Protein AF-A0A6M0A227-F1 (afdb_monomer_lite)

Secondary structure (DSSP, 8-state):
--S-SPP-EEEEEEETTTTEEEEEEPTT-SSSTT-EEEEEEEEETTEEEEEEEEEEESSHHHHHHSPPP--SSTTTS-BSTTT--BPPEE-----

Foldseek 3Di:
DDDPDDWDWAWPDADPVQQKTKTATDLPDPPQHRAIWIKGWDDDPNWIWMARAGDHHNDSVRNVVDDDFDPPCLQQFRHYPDVRGDRTHTDDDDD

Ra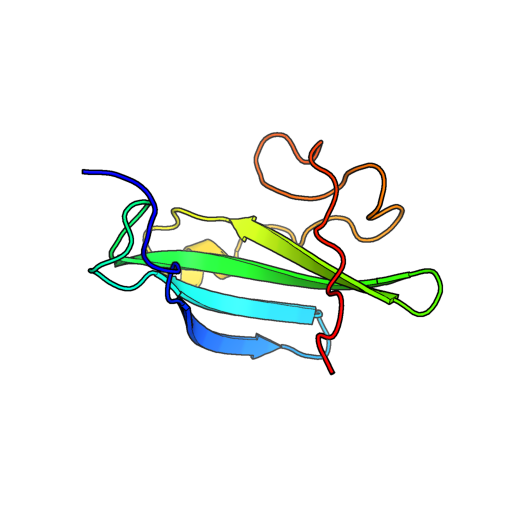dius of gyration: 13.31 Å; chains: 1; bounding box: 36×25×36 Å

Sequence (95 aa):
MGETEPSIFTYTSVDNSSKIIIAENDASNFWNPGKFSQFNWTYSDNALWYCQQVFDADTAEEAVSHEAADPSEPSNGGCGIPDNNFPWSQLIPQW

pLDDT: mean 93.66, std 9.35, range [48.31, 98.69]

Structure (mmCIF, N/CA/C/O backbone):
data_AF-A0A6M0A227-F1
#
_entry.id   AF-A0A6M0A227-F1
#
loop_
_atom_site.group_PDB
_atom_site.id
_atom_site.type_symbol
_atom_site.label_atom_id
_atom_site.label_alt_id
_atom_site.label_comp_id
_atom_site.label_asym_id
_atom_site.label_entity_id
_atom_site.label_seq_id
_atom_site.pdbx_PDB_ins_code
_atom_site.Cartn_x
_atom_site.Cartn_y
_atom_site.Cartn_z
_atom_site.occupancy
_atom_site.B_iso_or_equiv
_atom_site.auth_seq_id
_atom_site.auth_comp_id
_atom_site.auth_asym_id
_atom_site.auth_atom_id
_atom_site.pdbx_PDB_model_num
ATOM 1 N N . MET A 1 1 ? 8.002 14.207 20.383 1.00 48.31 1 MET A N 1
ATOM 2 C CA . MET A 1 1 ? 7.736 12.755 20.422 1.00 48.31 1 MET A CA 1
ATOM 3 C C . MET A 1 1 ? 7.453 12.375 18.984 1.00 48.31 1 MET A C 1
ATOM 5 O O . MET A 1 1 ? 6.375 12.706 18.518 1.00 48.31 1 MET A O 1
ATOM 9 N N . GLY A 1 2 ? 8.464 11.920 18.240 1.00 53.19 2 GLY A N 1
ATOM 10 C CA . GLY A 1 2 ? 8.410 11.845 16.777 1.00 53.19 2 GLY A CA 1
ATOM 11 C C . GLY A 1 2 ? 9.095 10.593 16.233 1.00 53.19 2 GLY A C 1
ATOM 12 O O . GLY A 1 2 ? 10.184 10.260 16.684 1.00 53.19 2 GLY A O 1
ATOM 13 N N . GLU A 1 3 ? 8.402 9.932 15.306 1.00 58.38 3 GLU A N 1
ATOM 14 C CA . GLU A 1 3 ? 8.897 9.176 14.138 1.00 58.38 3 GLU A CA 1
ATOM 15 C C . GLU A 1 3 ? 9.969 8.076 14.295 1.00 58.38 3 GLU A C 1
ATOM 17 O O . GLU A 1 3 ? 10.611 7.732 13.308 1.00 58.38 3 GLU A O 1
ATOM 22 N N . THR A 1 4 ? 10.185 7.472 15.470 1.00 65.88 4 THR A N 1
ATOM 23 C CA . THR A 1 4 ? 11.170 6.367 15.588 1.00 65.88 4 THR A CA 1
ATOM 24 C C . THR A 1 4 ? 10.608 4.965 15.366 1.00 65.88 4 THR A C 1
ATOM 26 O O . THR A 1 4 ? 11.388 4.053 15.109 1.00 65.88 4 THR A O 1
ATOM 29 N N . GLU A 1 5 ? 9.292 4.774 15.459 1.00 81.38 5 GLU A N 1
ATOM 30 C CA . GLU A 1 5 ? 8.670 3.452 15.321 1.00 81.38 5 GLU A CA 1
ATOM 31 C C . GLU A 1 5 ? 8.044 3.276 13.930 1.00 81.38 5 GLU A C 1
ATOM 33 O O . GLU A 1 5 ? 7.440 4.220 13.406 1.00 81.38 5 GLU A O 1
ATOM 38 N N . PRO A 1 6 ? 8.172 2.087 13.313 1.00 89.38 6 PRO A N 1
ATOM 39 C CA . PRO A 1 6 ? 7.547 1.808 12.028 1.00 89.38 6 PRO A CA 1
ATOM 40 C C . PRO A 1 6 ? 6.020 1.851 12.149 1.00 89.38 6 PRO A C 1
ATOM 42 O O . PRO A 1 6 ? 5.455 1.458 13.166 1.00 89.38 6 PRO A O 1
ATOM 45 N N . SER A 1 7 ? 5.342 2.278 11.082 1.00 93.44 7 SER A N 1
ATOM 46 C CA . SER A 1 7 ? 3.893 2.079 10.978 1.00 93.44 7 SER A CA 1
ATOM 47 C C . SER A 1 7 ? 3.586 0.603 10.719 1.00 93.44 7 SER A C 1
ATOM 49 O O . SER A 1 7 ? 4.246 -0.042 9.902 1.00 93.44 7 SER A O 1
ATOM 51 N N . ILE A 1 8 ? 2.586 0.073 11.417 1.00 96.75 8 ILE A N 1
ATOM 52 C CA . ILE A 1 8 ? 2.147 -1.319 11.346 1.00 96.75 8 ILE A CA 1
ATOM 53 C C . ILE A 1 8 ? 0.797 -1.371 10.627 1.00 96.75 8 ILE A C 1
ATOM 55 O O . ILE A 1 8 ? -0.118 -0.604 10.925 1.00 96.75 8 ILE A O 1
ATOM 59 N N . PHE A 1 9 ? 0.666 -2.295 9.678 1.00 97.81 9 PHE A N 1
ATOM 60 C CA . PHE A 1 9 ? -0.560 -2.513 8.916 1.00 97.81 9 PHE A CA 1
ATOM 61 C C . PHE A 1 9 ? -0.889 -4.003 8.922 1.00 97.81 9 PHE A C 1
ATOM 63 O O . PHE A 1 9 ? -0.066 -4.823 8.509 1.00 97.81 9 PHE A O 1
ATOM 70 N N . THR A 1 10 ? -2.086 -4.361 9.381 1.00 98.31 10 THR A N 1
ATOM 71 C CA . THR A 1 10 ? -2.554 -5.753 9.380 1.00 98.31 10 THR A CA 1
ATOM 72 C C . THR A 1 10 ? -3.460 -5.965 8.181 1.00 98.31 10 THR A C 1
ATOM 74 O O . THR A 1 10 ? -4.542 -5.389 8.119 1.00 98.31 10 THR A O 1
ATOM 77 N N . TYR A 1 11 ? -3.034 -6.783 7.216 1.00 96.88 11 TYR A N 1
ATOM 78 C CA . TYR A 1 11 ? -3.861 -7.060 6.043 1.00 96.88 11 TYR A CA 1
ATOM 79 C C . TYR A 1 11 ? -5.140 -7.810 6.440 1.00 96.88 11 TYR A C 1
ATOM 81 O O . TYR A 1 11 ? -5.103 -8.789 7.186 1.00 96.88 11 TYR A O 1
ATOM 89 N N . THR A 1 12 ? -6.273 -7.363 5.908 1.00 97.75 12 THR A N 1
ATOM 90 C CA . THR A 1 12 ? -7.575 -8.025 6.044 1.00 97.75 12 THR A CA 1
ATOM 91 C C . THR A 1 12 ? -7.940 -8.804 4.787 1.00 97.75 12 THR A C 1
ATOM 93 O O . THR A 1 12 ? -8.623 -9.825 4.871 1.00 97.75 12 THR A O 1
ATOM 96 N N . SER A 1 13 ? -7.449 -8.378 3.620 1.00 98.12 13 SER A N 1
ATOM 97 C CA . SER A 1 13 ? -7.632 -9.089 2.357 1.00 98.12 13 SER A CA 1
ATOM 98 C C . SER A 1 13 ? -6.480 -8.836 1.383 1.00 98.12 13 SER A C 1
ATOM 100 O O . SER A 1 13 ? -5.778 -7.825 1.456 1.00 98.12 13 SER A O 1
ATOM 102 N N . VAL A 1 14 ? -6.282 -9.789 0.470 1.00 98.25 14 VAL A N 1
ATOM 103 C CA . VAL A 1 14 ? -5.299 -9.709 -0.616 1.00 98.25 14 VAL A CA 1
ATOM 104 C C . VAL A 1 14 ? -5.944 -10.238 -1.893 1.00 98.25 14 VAL A C 1
ATOM 106 O O . VAL A 1 14 ? -6.368 -11.393 -1.940 1.00 98.25 14 VAL A O 1
ATOM 109 N N . ASP A 1 15 ? -5.977 -9.418 -2.939 1.00 97.56 15 ASP A N 1
ATOM 110 C CA . ASP A 1 15 ? -6.347 -9.815 -4.296 1.00 97.56 15 ASP A CA 1
ATOM 111 C C . ASP A 1 15 ? -5.115 -9.734 -5.202 1.00 97.56 15 ASP A C 1
ATOM 113 O O . ASP A 1 15 ? -4.696 -8.664 -5.642 1.00 97.56 15 ASP A O 1
ATOM 117 N N . ASN A 1 16 ? -4.532 -10.894 -5.505 1.00 97.25 16 ASN A N 1
ATOM 118 C CA . ASN A 1 16 ? -3.361 -10.988 -6.378 1.00 97.25 16 ASN A CA 1
ATOM 119 C C . ASN A 1 16 ? -3.669 -10.683 -7.848 1.00 97.25 16 ASN A C 1
ATOM 121 O O . ASN A 1 16 ? -2.760 -10.310 -8.587 1.00 97.25 16 ASN A O 1
ATOM 125 N N . SER A 1 17 ? -4.916 -10.876 -8.286 1.00 96.50 17 SER A N 1
ATOM 126 C CA . SER A 1 17 ? -5.305 -10.638 -9.678 1.00 96.50 17 SER A CA 1
ATOM 127 C C . SER A 1 17 ? -5.379 -9.143 -9.973 1.00 96.50 17 SER A C 1
ATOM 129 O O . SER A 1 17 ? -4.830 -8.688 -10.976 1.00 96.50 17 SER A O 1
ATOM 131 N N . SER A 1 18 ? -5.951 -8.386 -9.036 1.00 95.75 18 SER A N 1
ATOM 132 C CA . SER A 1 18 ? -6.060 -6.926 -9.096 1.00 95.75 18 SER A CA 1
ATOM 133 C C . SER A 1 18 ? -4.854 -6.207 -8.478 1.00 95.75 18 SER A C 1
ATOM 135 O O . SER A 1 18 ? -4.732 -4.993 -8.606 1.00 95.75 18 SER A O 1
ATOM 137 N N . LYS A 1 19 ? -3.948 -6.945 -7.819 1.00 97.94 19 LYS A N 1
ATOM 138 C CA . LYS A 1 19 ? -2.783 -6.429 -7.082 1.00 97.94 19 LYS A CA 1
ATOM 139 C C . LYS A 1 19 ? -3.163 -5.401 -6.008 1.00 97.94 19 LYS A C 1
ATOM 141 O O . LYS A 1 19 ? -2.613 -4.298 -5.954 1.00 97.94 19 LYS A O 1
ATOM 146 N N . ILE A 1 20 ? -4.121 -5.778 -5.162 1.00 98.25 20 ILE A N 1
ATOM 147 C CA . ILE A 1 20 ? -4.667 -4.951 -4.078 1.00 98.25 20 ILE A CA 1
ATOM 148 C C . ILE A 1 20 ? -4.512 -5.670 -2.735 1.00 98.25 20 ILE A C 1
ATOM 150 O O . ILE A 1 20 ? -4.800 -6.861 -2.624 1.00 98.25 20 ILE A O 1
ATOM 154 N N . ILE A 1 21 ? -4.053 -4.952 -1.713 1.00 98.62 21 ILE A N 1
ATOM 155 C CA . ILE A 1 21 ? -4.115 -5.358 -0.305 1.00 98.62 21 ILE A CA 1
ATOM 156 C C . ILE A 1 21 ? -4.993 -4.342 0.415 1.00 98.62 21 ILE A C 1
ATOM 158 O O . ILE A 1 21 ? -4.772 -3.141 0.281 1.00 98.62 21 ILE A O 1
ATOM 162 N N . ILE A 1 22 ? -5.937 -4.818 1.219 1.00 98.62 22 ILE A N 1
ATOM 163 C CA . ILE A 1 22 ? -6.623 -3.982 2.206 1.00 98.62 22 ILE A CA 1
ATOM 164 C C . ILE A 1 22 ? -6.037 -4.301 3.571 1.00 98.62 22 ILE A C 1
ATOM 166 O O . ILE A 1 22 ? -5.837 -5.472 3.900 1.00 98.62 22 ILE A O 1
ATOM 170 N N . ALA A 1 23 ? -5.737 -3.272 4.356 1.00 98.62 23 ALA A N 1
ATOM 171 C CA . ALA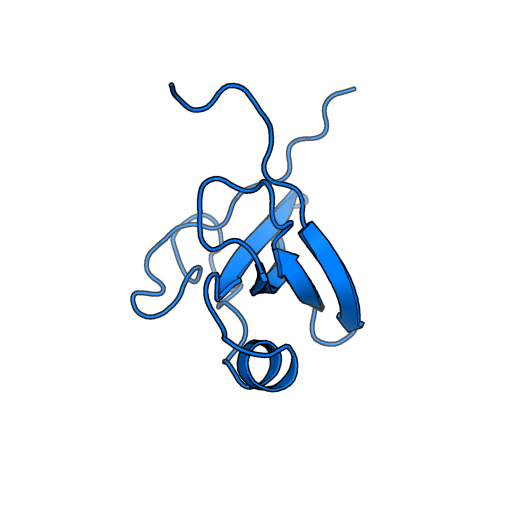 A 1 23 ? -5.157 -3.427 5.681 1.00 98.62 23 ALA A CA 1
ATOM 172 C C . ALA A 1 23 ? -5.760 -2.452 6.689 1.00 98.62 23 ALA A C 1
ATOM 174 O O . ALA A 1 23 ? -6.088 -1.324 6.341 1.00 98.62 23 ALA A O 1
ATOM 175 N N . GLU A 1 24 ? -5.872 -2.886 7.939 1.00 98.69 24 GLU A N 1
ATOM 176 C CA . GLU A 1 24 ? -6.168 -2.014 9.071 1.00 98.69 24 GLU A CA 1
ATOM 177 C C . GLU A 1 24 ? -4.869 -1.373 9.572 1.00 98.69 24 GLU A C 1
ATOM 179 O O . GLU A 1 24 ? -3.848 -2.046 9.763 1.00 98.69 24 GLU A O 1
ATOM 184 N N . ASN A 1 25 ? -4.915 -0.063 9.778 1.00 98.38 25 ASN A N 1
ATOM 185 C CA . ASN A 1 25 ? -3.842 0.723 10.359 1.00 98.38 25 ASN A CA 1
ATOM 186 C C . ASN A 1 25 ? -3.821 0.463 11.864 1.00 98.38 25 ASN A C 1
ATOM 188 O O . ASN A 1 25 ? -4.807 0.739 12.552 1.00 98.38 25 ASN A O 1
ATOM 192 N N . ASP A 1 26 ? -2.697 -0.027 12.386 1.00 98.00 26 ASP A N 1
ATOM 193 C CA . ASP A 1 26 ? -2.586 -0.346 13.806 1.00 98.00 26 ASP A CA 1
ATOM 194 C C . ASP A 1 26 ? -2.936 0.863 14.692 1.00 98.00 26 ASP A C 1
ATOM 196 O O . ASP A 1 26 ? -2.622 2.012 14.370 1.00 98.00 26 ASP A O 1
ATOM 200 N N . ALA A 1 27 ? -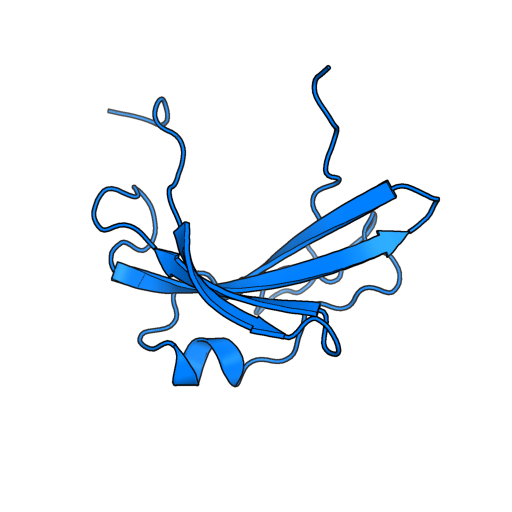3.585 0.609 15.829 1.00 97.12 27 ALA A N 1
ATOM 201 C CA . ALA A 1 27 ? -4.015 1.655 16.756 1.00 97.12 27 ALA A CA 1
ATOM 202 C C . ALA A 1 27 ? -2.846 2.478 17.339 1.00 97.12 27 ALA A C 1
ATOM 204 O O . ALA A 1 27 ? -3.067 3.572 17.859 1.00 97.12 27 ALA A O 1
ATOM 205 N N . SER A 1 28 ? -1.617 1.957 17.271 1.00 95.44 28 SER A N 1
ATOM 206 C CA . SER A 1 28 ? -0.390 2.647 17.673 1.00 95.44 28 SER A CA 1
ATOM 207 C C . SER A 1 28 ? 0.246 3.496 16.569 1.00 95.44 28 SER A C 1
ATOM 209 O O . SER A 1 28 ? 1.166 4.265 16.865 1.00 95.44 28 SER A O 1
ATOM 211 N N . ASN A 1 29 ? -0.235 3.412 15.321 1.00 95.44 29 ASN A N 1
ATOM 212 C CA . ASN A 1 29 ? 0.274 4.243 14.235 1.00 95.44 29 ASN A CA 1
ATOM 213 C C . ASN A 1 29 ? 0.050 5.722 14.545 1.00 95.44 29 ASN A C 1
ATOM 215 O O . ASN A 1 29 ? -1.022 6.144 14.978 1.00 95.44 29 ASN A O 1
ATOM 219 N N . PHE A 1 30 ? 1.068 6.532 14.261 1.00 93.69 30 PHE A N 1
ATOM 220 C CA . PHE A 1 30 ? 0.978 7.977 14.446 1.00 93.69 30 PHE A CA 1
ATOM 221 C C . PHE A 1 30 ? -0.064 8.613 13.513 1.00 93.69 30 PHE A C 1
ATOM 223 O O . PHE A 1 30 ? -0.737 9.572 13.890 1.00 93.69 30 PHE A O 1
ATOM 230 N N . TRP A 1 31 ? -0.218 8.054 12.310 1.00 91.50 31 TRP A N 1
ATOM 231 C CA . TRP A 1 31 ? -1.163 8.516 11.300 1.00 91.50 31 TRP A CA 1
ATOM 232 C C . TRP A 1 31 ? -2.316 7.528 11.132 1.00 91.50 31 TRP A C 1
ATOM 234 O O . TRP A 1 31 ? -2.095 6.328 10.973 1.00 91.50 31 TRP A O 1
ATOM 244 N N . ASN A 1 32 ? -3.540 8.064 11.132 1.00 95.94 32 ASN A N 1
ATOM 245 C CA . ASN A 1 32 ? -4.789 7.351 10.842 1.00 95.94 32 ASN A CA 1
ATOM 246 C C . ASN A 1 32 ? -4.956 6.013 11.595 1.00 95.94 32 ASN A C 1
ATOM 248 O O . ASN A 1 32 ? -5.252 5.000 10.957 1.00 95.94 32 ASN A O 1
ATOM 252 N N . PRO A 1 33 ? -4.764 5.975 12.929 1.00 97.38 33 PRO A N 1
ATOM 253 C CA . PRO A 1 33 ? -4.921 4.747 13.706 1.00 97.38 33 PRO A CA 1
ATOM 254 C C . PRO A 1 33 ? -6.362 4.227 13.634 1.00 97.38 33 PRO A C 1
ATOM 25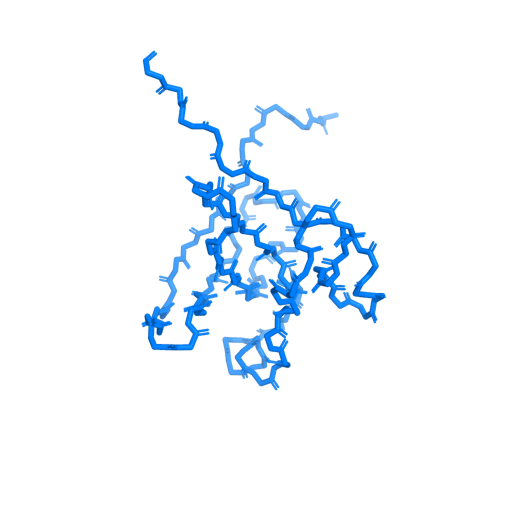6 O O . PRO A 1 33 ? -7.314 5.003 13.747 1.00 97.38 33 PRO A O 1
ATOM 259 N N . GLY A 1 34 ? -6.526 2.914 13.452 1.00 97.94 34 GLY A N 1
ATOM 260 C CA . GLY A 1 34 ? -7.834 2.255 13.339 1.00 97.94 34 GLY A CA 1
ATOM 261 C C . GLY A 1 34 ? -8.598 2.550 12.042 1.00 97.94 34 GLY A C 1
ATOM 262 O O . GLY A 1 34 ? -9.769 2.193 11.934 1.00 97.94 34 GLY A O 1
ATOM 263 N N . LYS A 1 35 ? -7.968 3.228 11.074 1.00 98.50 35 LYS A N 1
ATOM 264 C CA . LYS A 1 35 ? -8.486 3.385 9.707 1.00 98.50 35 LYS A CA 1
ATOM 265 C C . LYS A 1 35 ? -8.040 2.229 8.822 1.00 98.50 35 LYS A C 1
ATOM 267 O O . LYS A 1 35 ? -7.198 1.425 9.214 1.00 98.50 35 LYS A O 1
ATOM 272 N N . PHE A 1 36 ? -8.568 2.181 7.609 1.00 98.62 36 PHE A N 1
ATOM 273 C CA . PHE A 1 36 ? -8.196 1.208 6.599 1.00 98.62 36 PHE A CA 1
ATOM 274 C C . PHE A 1 36 ? -7.402 1.857 5.472 1.00 98.62 36 PHE A C 1
ATOM 276 O O . PHE A 1 36 ? -7.704 2.955 5.003 1.00 98.62 36 PHE A O 1
ATOM 283 N N . SER A 1 37 ? -6.381 1.136 5.030 1.00 98.38 37 SER A N 1
ATOM 284 C CA . SER A 1 37 ? -5.558 1.488 3.887 1.00 98.38 37 SER A CA 1
ATOM 285 C C . SER A 1 37 ? -5.785 0.516 2.740 1.00 98.38 37 SER A C 1
ATOM 287 O O . SER A 1 37 ? -5.919 -0.693 2.948 1.00 98.38 37 SER A O 1
ATOM 289 N N . GLN A 1 38 ? -5.743 1.047 1.521 1.00 98.44 38 GLN A N 1
ATOM 290 C CA . GLN A 1 38 ? -5.577 0.257 0.309 1.00 98.44 38 GLN A CA 1
ATOM 291 C C . GLN A 1 38 ? -4.130 0.381 -0.149 1.00 98.44 38 GLN A C 1
ATOM 293 O O . GLN A 1 38 ? -3.661 1.481 -0.438 1.00 98.44 38 GLN A O 1
ATOM 298 N N . PHE A 1 39 ? -3.446 -0.749 -0.279 1.00 98.50 39 PHE A N 1
ATOM 299 C CA . PHE A 1 39 ? -2.145 -0.825 -0.921 1.00 98.50 39 PHE A CA 1
ATOM 300 C C . PHE A 1 39 ? -2.261 -1.471 -2.295 1.00 98.50 39 PHE A C 1
ATOM 302 O O . PHE A 1 39 ? -2.989 -2.445 -2.487 1.00 98.50 39 PHE A O 1
ATOM 309 N N . ASN A 1 40 ? -1.488 -0.961 -3.243 1.00 98.50 40 ASN A N 1
ATOM 310 C CA . ASN A 1 40 ? -1.344 -1.529 -4.575 1.00 98.50 40 ASN A CA 1
ATOM 311 C C . ASN A 1 40 ? 0.119 -1.877 -4.832 1.00 98.50 40 ASN A C 1
ATOM 313 O O . ASN A 1 40 ? 1.017 -1.232 -4.288 1.00 98.50 40 ASN A O 1
ATOM 317 N N . TRP A 1 41 ? 0.379 -2.876 -5.676 1.00 98.31 41 TRP A N 1
ATOM 318 C CA . TRP A 1 41 ? 1.740 -3.175 -6.125 1.00 98.31 41 TRP A CA 1
ATOM 319 C C . TRP A 1 41 ? 1.812 -3.432 -7.625 1.00 98.31 41 TRP A C 1
ATOM 321 O O . TRP A 1 41 ? 0.862 -3.891 -8.256 1.00 98.31 41 TRP A O 1
ATOM 331 N N . THR A 1 42 ? 2.973 -3.162 -8.211 1.00 97.94 42 THR A N 1
ATOM 332 C CA . THR A 1 42 ? 3.250 -3.463 -9.616 1.00 97.94 42 THR A CA 1
ATOM 333 C C . THR A 1 42 ? 4.715 -3.830 -9.827 1.00 97.94 42 THR A C 1
ATOM 335 O O . THR A 1 42 ? 5.555 -3.642 -8.950 1.00 97.94 42 THR A O 1
ATOM 338 N N . TYR A 1 43 ? 5.017 -4.369 -11.004 1.00 96.88 43 TYR A N 1
ATOM 339 C CA . TYR A 1 43 ? 6.384 -4.591 -11.454 1.00 96.88 43 TYR A CA 1
ATOM 340 C C . TYR A 1 43 ? 6.661 -3.673 -12.641 1.00 96.88 43 TYR A C 1
ATOM 342 O O . TYR A 1 43 ? 5.929 -3.726 -13.627 1.00 96.88 43 TYR A O 1
ATOM 350 N N . SER A 1 44 ? 7.722 -2.875 -12.547 1.00 96.81 44 SER A N 1
ATOM 351 C CA . SER A 1 44 ? 8.266 -2.070 -13.648 1.00 96.81 44 SER A CA 1
ATOM 352 C C . SER A 1 44 ? 9.782 -2.158 -13.604 1.00 96.81 44 SER A C 1
ATOM 354 O O . SER A 1 44 ? 10.360 -2.141 -12.516 1.00 96.81 44 SER A O 1
ATOM 356 N N . ASP A 1 45 ? 10.411 -2.296 -14.772 1.00 94.50 45 ASP A N 1
ATOM 357 C CA . ASP A 1 45 ? 11.872 -2.344 -14.924 1.00 94.50 45 ASP A CA 1
ATOM 358 C C . ASP A 1 45 ? 12.550 -3.364 -13.993 1.00 94.50 45 ASP A C 1
ATOM 360 O O . ASP A 1 45 ? 13.555 -3.087 -13.339 1.00 94.50 45 ASP A O 1
ATOM 364 N N . ASN A 1 46 ? 11.962 -4.564 -13.904 1.00 93.25 46 ASN A N 1
ATOM 365 C CA . ASN A 1 46 ? 12.412 -5.666 -13.044 1.00 93.25 46 ASN A CA 1
ATOM 366 C C . ASN A 1 46 ? 12.444 -5.346 -11.534 1.00 93.25 46 ASN A C 1
ATOM 368 O O . ASN A 1 46 ? 13.004 -6.123 -10.759 1.00 93.25 46 ASN A O 1
ATOM 372 N N . ALA A 1 47 ? 11.807 -4.259 -11.099 1.00 96.00 47 ALA A N 1
ATOM 373 C CA . ALA A 1 47 ? 11.656 -3.890 -9.700 1.00 96.00 47 ALA A CA 1
ATOM 374 C C . ALA A 1 47 ? 10.198 -4.020 -9.241 1.00 96.00 47 ALA A C 1
ATOM 376 O O . ALA A 1 47 ? 9.264 -3.838 -10.024 1.00 96.00 47 ALA A O 1
ATOM 377 N N . LEU A 1 48 ? 10.013 -4.342 -7.959 1.00 97.31 48 LEU A N 1
ATOM 378 C CA . LEU A 1 48 ? 8.713 -4.302 -7.294 1.00 97.31 48 LEU A CA 1
ATOM 379 C C . LEU A 1 48 ? 8.476 -2.886 -6.766 1.00 97.31 48 LEU A C 1
ATOM 381 O O . LEU A 1 48 ? 9.341 -2.319 -6.102 1.00 97.31 48 LEU A O 1
ATOM 385 N N . TRP A 1 49 ? 7.297 -2.347 -7.040 1.00 98.06 49 TRP A N 1
ATOM 386 C CA . TRP A 1 49 ? 6.844 -1.040 -6.582 1.00 98.06 49 TRP A CA 1
ATOM 387 C C . TRP A 1 49 ? 5.557 -1.208 -5.793 1.00 98.06 49 TRP A C 1
ATOM 389 O O . TRP A 1 49 ? 4.739 -2.066 -6.130 1.00 98.06 49 TRP A O 1
ATOM 399 N N . TYR A 1 50 ? 5.367 -0.386 -4.770 1.00 97.81 50 TYR A N 1
ATOM 400 C CA . TYR A 1 50 ? 4.143 -0.369 -3.984 1.00 97.81 50 TYR A CA 1
ATOM 401 C C . TYR A 1 50 ? 3.664 1.058 -3.728 1.00 97.81 50 TYR A C 1
ATOM 403 O O . TYR A 1 50 ? 4.445 2.011 -3.709 1.00 97.81 50 TYR A O 1
ATOM 411 N N . CYS A 1 51 ? 2.359 1.180 -3.545 1.00 98.06 51 CYS A N 1
ATOM 412 C CA . CYS A 1 51 ? 1.665 2.424 -3.275 1.00 98.06 51 CYS A CA 1
ATOM 413 C C . CYS A 1 51 ? 0.691 2.221 -2.118 1.00 98.06 51 CYS A C 1
ATOM 415 O O . CYS A 1 51 ? -0.035 1.228 -2.111 1.00 98.06 51 CYS A O 1
ATOM 417 N N . GLN A 1 52 ? 0.646 3.161 -1.173 1.00 97.38 52 GLN A N 1
ATOM 418 C CA . GLN A 1 52 ? -0.493 3.317 -0.269 1.00 97.38 52 GLN A CA 1
ATOM 419 C C . GLN A 1 52 ? -1.483 4.265 -0.945 1.00 97.38 52 GLN A C 1
ATOM 421 O O . GLN A 1 52 ? -1.321 5.481 -0.897 1.00 97.38 52 GLN A O 1
ATOM 426 N N . GLN A 1 53 ? -2.461 3.695 -1.641 1.00 97.50 53 GLN A N 1
ATOM 427 C CA . GLN A 1 53 ? -3.406 4.455 -2.449 1.00 97.50 53 GLN A CA 1
ATOM 428 C C . GLN A 1 53 ? -4.390 5.217 -1.570 1.00 97.50 53 GLN A C 1
ATOM 430 O O . GLN A 1 53 ? -4.580 6.411 -1.761 1.00 97.50 53 GLN A O 1
ATOM 435 N N . VAL A 1 54 ? -4.962 4.529 -0.581 1.00 97.31 54 VAL A N 1
ATOM 436 C CA . VAL A 1 54 ? -5.879 5.075 0.430 1.00 97.31 54 VAL A CA 1
ATOM 437 C C . VAL A 1 54 ? -5.232 4.886 1.794 1.00 97.31 54 VAL A C 1
ATOM 439 O O . VAL A 1 54 ? -4.626 3.836 2.023 1.00 97.31 54 VAL A O 1
ATOM 442 N N . PHE A 1 55 ? -5.355 5.863 2.692 1.00 95.81 55 PHE A N 1
ATOM 443 C CA . PHE A 1 55 ? -4.678 5.838 3.993 1.00 95.81 55 PHE A CA 1
ATOM 444 C C . PHE A 1 55 ? -5.594 6.067 5.209 1.00 95.81 55 PHE A C 1
ATOM 446 O O . PHE A 1 55 ? -5.142 5.868 6.340 1.00 95.81 55 PHE A O 1
ATOM 453 N N . ASP A 1 56 ? -6.842 6.501 5.011 1.00 97.19 56 ASP A N 1
ATOM 454 C CA . ASP A 1 56 ? -7.749 6.970 6.068 1.00 97.19 56 ASP A CA 1
ATOM 455 C C . ASP A 1 56 ? -9.213 6.514 5.928 1.00 97.19 56 ASP A C 1
ATOM 457 O O . ASP A 1 56 ? -10.078 7.083 6.596 1.00 97.19 56 ASP A O 1
ATOM 461 N N . ALA A 1 57 ? -9.501 5.469 5.146 1.00 98.00 57 ALA A N 1
ATOM 462 C CA . ALA A 1 57 ? -10.867 4.955 5.015 1.00 98.00 57 ALA A CA 1
ATOM 463 C C . ALA A 1 57 ? -11.433 4.501 6.374 1.00 98.00 57 ALA A C 1
ATOM 465 O O . ALA A 1 57 ? -10.728 3.906 7.195 1.00 98.00 57 ALA A O 1
ATOM 466 N N . ASP A 1 58 ? -12.720 4.737 6.618 1.00 98.19 58 ASP A N 1
ATOM 467 C CA . ASP A 1 58 ? -13.396 4.348 7.858 1.00 98.19 58 ASP A CA 1
ATOM 468 C C . ASP A 1 58 ? -13.614 2.832 7.949 1.00 98.19 58 ASP A C 1
ATOM 470 O O . ASP A 1 58 ? -13.725 2.281 9.046 1.00 98.19 58 ASP A O 1
ATOM 474 N N . THR A 1 59 ? -13.685 2.150 6.803 1.00 98.25 59 THR A N 1
ATOM 475 C CA . THR A 1 59 ? -13.979 0.713 6.711 1.00 98.25 59 THR A CA 1
ATOM 476 C C . THR A 1 59 ? -13.147 0.023 5.632 1.00 98.25 59 THR A C 1
ATOM 478 O O . THR A 1 59 ? -12.670 0.657 4.688 1.00 98.25 59 THR A O 1
ATOM 481 N N . ALA A 1 60 ? -13.006 -1.301 5.736 1.00 97.75 60 ALA A N 1
ATOM 482 C CA . ALA A 1 60 ? -12.364 -2.104 4.697 1.00 97.75 60 ALA A CA 1
ATOM 483 C C . ALA A 1 60 ? -13.139 -2.042 3.368 1.00 97.75 60 ALA A C 1
ATOM 485 O O . ALA A 1 60 ? -12.531 -2.028 2.298 1.00 97.75 60 ALA A O 1
ATOM 486 N N . GLU A 1 61 ? -14.473 -1.983 3.437 1.00 97.75 61 GLU A N 1
ATOM 487 C CA . GLU A 1 61 ? -15.367 -1.853 2.284 1.00 97.75 61 GLU A CA 1
ATOM 488 C C . GLU A 1 61 ? -15.180 -0.519 1.556 1.00 97.75 61 GLU A C 1
ATOM 490 O O . GLU A 1 61 ? -15.170 -0.478 0.327 1.00 97.75 61 GLU A O 1
ATOM 495 N N . GLU A 1 62 ? -15.010 0.572 2.301 1.00 97.81 62 GLU A N 1
ATOM 496 C CA . GLU A 1 62 ? -14.670 1.868 1.719 1.00 97.81 62 GLU A CA 1
ATOM 497 C C . GLU A 1 62 ? -13.289 1.818 1.0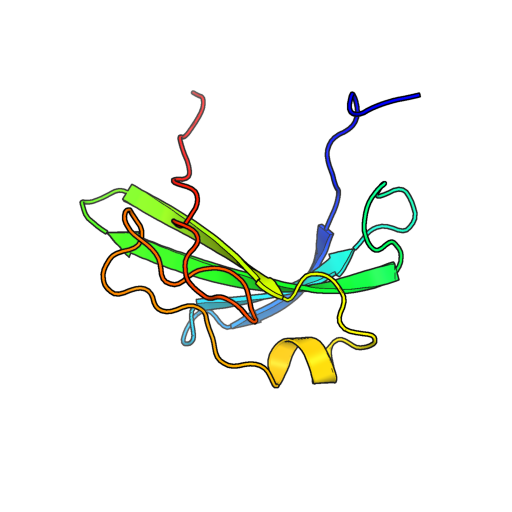65 1.00 97.81 62 GLU A C 1
ATOM 499 O O . GLU A 1 62 ? -13.170 2.183 -0.104 1.00 97.81 62 GLU A O 1
ATOM 504 N N . ALA A 1 63 ? -12.277 1.286 1.762 1.00 97.38 63 ALA A N 1
ATOM 505 C CA . ALA A 1 63 ? -10.916 1.196 1.239 1.00 97.38 63 ALA A CA 1
ATOM 506 C C . ALA A 1 63 ? -10.859 0.470 -0.116 1.00 97.38 63 ALA A C 1
ATOM 508 O O . ALA A 1 63 ? -10.213 0.969 -1.030 1.00 97.38 63 ALA A O 1
ATOM 509 N N . VAL A 1 64 ? -11.573 -0.655 -0.268 1.00 96.38 64 VAL A N 1
ATOM 510 C CA . VAL A 1 64 ? -11.617 -1.428 -1.528 1.00 96.38 64 VAL A CA 1
ATOM 511 C C . VAL A 1 64 ? -12.467 -0.780 -2.626 1.00 96.38 64 VAL A C 1
ATOM 513 O O . VAL A 1 64 ? -12.354 -1.151 -3.791 1.00 96.38 64 VAL A O 1
ATOM 516 N N . SER A 1 65 ? -13.351 0.159 -2.280 1.00 96.00 65 SER A N 1
ATOM 517 C CA . SER A 1 65 ? -14.214 0.834 -3.258 1.00 96.00 65 SER A CA 1
ATOM 518 C C . SER A 1 65 ? -13.478 1.890 -4.088 1.00 96.00 65 SER A C 1
ATOM 520 O O . SER A 1 65 ? -13.991 2.325 -5.122 1.00 96.00 65 SER A O 1
ATOM 522 N N . HIS A 1 66 ? -12.280 2.289 -3.654 1.00 95.00 66 HIS A N 1
ATOM 523 C CA . HIS A 1 66 ? -11.441 3.229 -4.379 1.00 95.00 66 HIS A CA 1
ATOM 524 C C . HIS A 1 66 ? -10.765 2.579 -5.585 1.00 95.00 66 HIS A C 1
ATOM 526 O O . HIS A 1 66 ? -10.383 1.409 -5.576 1.00 95.00 66 HIS A O 1
ATOM 532 N N . GLU A 1 67 ? -10.559 3.377 -6.632 1.00 94.69 67 GLU A N 1
ATOM 533 C CA . GLU A 1 67 ? -9.759 2.941 -7.770 1.00 94.69 67 GLU A CA 1
ATOM 534 C C . GLU A 1 67 ? -8.326 2.622 -7.327 1.00 94.69 67 GLU A C 1
ATOM 536 O O . GLU A 1 67 ? -7.719 3.332 -6.516 1.00 94.69 67 GLU A O 1
ATOM 541 N N . ALA A 1 68 ? -7.784 1.530 -7.868 1.00 96.12 68 ALA A N 1
ATOM 542 C CA . ALA A 1 68 ? -6.385 1.180 -7.684 1.00 96.12 68 ALA A CA 1
ATOM 543 C C . ALA A 1 68 ? -5.471 2.283 -8.234 1.00 96.12 68 ALA A C 1
ATOM 545 O O . ALA A 1 68 ? -5.804 2.952 -9.212 1.00 96.12 68 ALA A O 1
ATOM 546 N N . ALA A 1 69 ? -4.305 2.434 -7.609 1.00 97.31 69 ALA A N 1
ATOM 547 C CA . ALA A 1 69 ? -3.248 3.315 -8.087 1.00 97.31 69 ALA A CA 1
ATOM 548 C C . ALA A 1 69 ? -2.879 3.007 -9.551 1.00 97.31 69 ALA A C 1
ATOM 550 O O . ALA A 1 69 ? -2.841 1.837 -9.944 1.00 97.31 69 ALA A O 1
ATOM 551 N N . ASP A 1 70 ? -2.557 4.039 -10.338 1.00 96.12 70 ASP A N 1
ATOM 552 C CA . ASP A 1 70 ? -2.151 3.894 -11.742 1.00 96.12 70 ASP A CA 1
ATOM 553 C C . ASP A 1 70 ? -0.712 3.353 -11.835 1.00 96.12 70 ASP A C 1
ATOM 555 O O . ASP A 1 70 ? 0.230 4.031 -11.406 1.00 96.12 70 ASP A O 1
ATOM 559 N N . PRO A 1 71 ? -0.505 2.133 -12.367 1.00 96.69 71 PRO A N 1
ATOM 560 C CA . PRO A 1 71 ? 0.798 1.490 -12.380 1.00 96.69 71 PRO A CA 1
ATOM 561 C C . PRO A 1 71 ? 1.624 1.795 -13.640 1.00 96.69 71 PRO A C 1
ATOM 563 O O . PRO A 1 71 ? 2.638 1.123 -13.836 1.00 96.69 71 PRO A O 1
ATOM 566 N N . SER A 1 72 ? 1.195 2.701 -14.533 1.00 96.12 72 SER A N 1
ATOM 567 C CA . SER A 1 72 ? 1.814 2.858 -15.860 1.00 96.12 72 SER A CA 1
ATOM 568 C C . SER A 1 72 ? 3.243 3.408 -15.823 1.00 96.12 72 SER A C 1
ATOM 570 O O . SER A 1 72 ? 4.090 2.946 -16.584 1.00 96.12 72 SER A O 1
ATOM 572 N N . GLU A 1 73 ? 3.515 4.382 -14.949 1.00 95.50 73 GLU A N 1
ATOM 573 C CA . GLU A 1 73 ? 4.835 5.002 -14.758 1.00 95.50 73 GLU A CA 1
ATOM 574 C C . GLU A 1 73 ? 5.116 5.219 -13.257 1.00 95.50 73 GLU A C 1
ATOM 576 O O . GLU A 1 73 ? 5.112 6.356 -12.774 1.00 95.50 73 GLU A O 1
ATOM 581 N N . PRO A 1 74 ? 5.369 4.141 -12.485 1.00 96.81 74 PRO A N 1
ATOM 582 C CA . PRO A 1 74 ? 5.423 4.205 -11.024 1.00 96.81 74 PRO A CA 1
ATOM 583 C C . PRO A 1 74 ? 6.556 5.093 -10.490 1.00 96.81 74 PRO A C 1
ATOM 585 O O . PRO A 1 74 ? 6.470 5.590 -9.372 1.00 96.81 74 PRO A O 1
ATOM 588 N N . SER A 1 75 ? 7.599 5.351 -11.285 1.00 96.44 75 SER A N 1
ATOM 589 C CA . SER A 1 75 ? 8.665 6.294 -10.929 1.00 96.44 75 SER A CA 1
ATOM 590 C C . SER A 1 75 ? 8.238 7.765 -10.980 1.00 96.44 75 SER A C 1
ATOM 592 O O . SER A 1 75 ? 8.934 8.606 -10.413 1.00 96.44 75 SER A O 1
ATOM 594 N N . ASN A 1 76 ? 7.139 8.087 -11.672 1.00 95.75 76 ASN A N 1
ATOM 595 C CA . ASN A 1 76 ? 6.733 9.460 -11.978 1.00 95.75 76 ASN A CA 1
ATOM 596 C C . ASN A 1 76 ? 5.448 9.880 -11.255 1.00 95.75 76 ASN A C 1
ATOM 598 O O . ASN A 1 76 ? 5.304 11.056 -10.932 1.00 95.75 76 ASN A O 1
ATOM 602 N N . GLY A 1 77 ? 4.521 8.952 -11.005 1.00 95.56 77 GLY A N 1
ATOM 603 C CA . GLY A 1 77 ? 3.223 9.280 -10.420 1.00 95.56 77 GLY A CA 1
ATOM 604 C C . GLY A 1 77 ? 2.291 8.078 -10.310 1.00 95.56 77 GLY A C 1
ATOM 605 O O . GLY A 1 77 ? 2.723 6.931 -10.414 1.00 95.56 77 GLY A O 1
ATOM 606 N N . GLY A 1 78 ? 1.003 8.356 -10.125 1.00 95.75 78 GLY A N 1
ATOM 607 C CA . GLY A 1 78 ? -0.070 7.364 -10.098 1.00 95.75 78 GLY A CA 1
ATOM 608 C C . GLY A 1 78 ? -0.430 6.845 -8.708 1.00 95.75 78 GLY A C 1
ATOM 609 O O . GLY A 1 78 ? -1.370 6.061 -8.601 1.00 95.75 78 GLY A O 1
ATOM 610 N N . CYS A 1 79 ? 0.282 7.268 -7.659 1.00 97.06 79 CYS A N 1
ATOM 611 C CA . CYS A 1 79 ? 0.043 6.834 -6.286 1.00 97.06 79 CYS A CA 1
ATOM 612 C C . CYS A 1 79 ? -0.611 7.917 -5.417 1.00 97.06 79 CYS A C 1
ATOM 614 O O . CYS A 1 79 ? -0.220 9.087 -5.460 1.00 97.06 79 CYS A O 1
ATOM 616 N N . GLY A 1 80 ? -1.544 7.481 -4.570 1.00 93.62 80 GLY A N 1
ATOM 617 C CA . GLY A 1 80 ? -2.156 8.241 -3.487 1.00 93.62 80 GLY A CA 1
ATOM 618 C C . GLY A 1 80 ? -3.319 9.107 -3.957 1.00 93.62 80 GLY A C 1
ATOM 619 O O . GLY A 1 80 ? -3.119 10.052 -4.711 1.00 93.62 80 GLY A O 1
ATOM 620 N N . ILE A 1 81 ? -4.527 8.855 -3.458 1.00 88.06 81 ILE A N 1
ATOM 621 C CA . ILE A 1 81 ? -5.674 9.746 -3.693 1.00 88.06 81 ILE A CA 1
ATOM 622 C C . ILE A 1 81 ? -5.704 10.913 -2.693 1.00 88.06 81 ILE A C 1
ATOM 624 O O . ILE A 1 81 ? -5.211 10.774 -1.572 1.00 88.06 81 ILE A O 1
ATOM 628 N N . PRO A 1 82 ? -6.310 12.063 -3.057 1.00 81.69 82 PRO A N 1
ATOM 629 C CA . PRO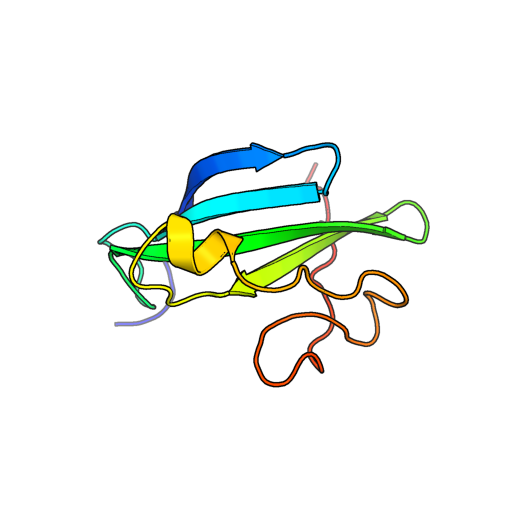 A 1 82 ? -6.970 12.371 -4.336 1.00 81.69 82 PRO A CA 1
ATOM 630 C C . PRO A 1 82 ? -6.028 12.857 -5.447 1.00 81.69 82 PRO A C 1
ATOM 632 O O . PRO A 1 82 ? -6.460 12.970 -6.592 1.00 81.69 82 PRO A O 1
ATOM 635 N N . ASP A 1 83 ? -4.770 13.163 -5.132 1.00 82.31 83 ASP A N 1
ATOM 636 C CA . ASP A 1 83 ? -3.889 13.875 -6.061 1.00 82.31 83 ASP A CA 1
ATOM 637 C C . ASP A 1 83 ? -3.300 12.979 -7.165 1.00 82.31 83 ASP A C 1
ATOM 639 O O . ASP A 1 83 ? -2.983 13.488 -8.238 1.00 82.31 83 ASP A O 1
ATOM 643 N N . ASN A 1 84 ? -3.122 11.675 -6.910 1.00 82.56 84 ASN A N 1
ATOM 644 C CA . ASN A 1 84 ? -2.504 10.653 -7.776 1.00 82.56 84 ASN A CA 1
ATOM 645 C C . ASN A 1 84 ? -1.169 11.074 -8.430 1.00 82.56 84 ASN A C 1
ATOM 647 O O . ASN A 1 84 ? -0.719 10.473 -9.404 1.00 82.56 84 ASN A O 1
ATOM 651 N N . ASN A 1 85 ? -0.513 12.106 -7.902 1.00 87.69 85 ASN A N 1
ATOM 652 C CA . ASN A 1 85 ? 0.696 12.701 -8.471 1.00 87.69 85 ASN A CA 1
ATOM 653 C C . ASN A 1 85 ? 1.968 12.261 -7.741 1.00 87.69 85 ASN A C 1
ATOM 655 O O . ASN A 1 85 ? 3.061 12.694 -8.106 1.00 87.69 85 ASN A O 1
ATOM 659 N N . PHE A 1 86 ? 1.852 11.423 -6.709 1.00 94.38 86 PHE A N 1
ATOM 660 C CA . PHE A 1 86 ? 3.022 10.923 -6.008 1.00 94.38 86 PHE A CA 1
ATOM 661 C C . PHE A 1 86 ? 3.604 9.718 -6.748 1.00 94.38 86 PHE A C 1
ATOM 663 O O . PHE A 1 86 ? 2.856 8.830 -7.171 1.00 94.38 86 PHE A O 1
ATOM 670 N N . PRO A 1 87 ? 4.935 9.663 -6.912 1.00 96.75 87 PRO A N 1
ATOM 671 C CA . PRO A 1 87 ? 5.605 8.444 -7.323 1.00 96.75 87 PRO A CA 1
ATOM 672 C C . PRO A 1 87 ? 5.321 7.304 -6.346 1.00 96.75 87 PRO A C 1
ATOM 674 O O . PRO A 1 87 ? 5.165 7.506 -5.139 1.00 96.75 87 PRO A O 1
ATOM 677 N N . TRP A 1 88 ? 5.313 6.088 -6.869 1.00 98.06 88 TRP A N 1
ATOM 678 C CA . TRP A 1 88 ? 5.266 4.876 -6.068 1.00 98.06 88 TRP A CA 1
ATOM 679 C C . TRP A 1 88 ? 6.596 4.675 -5.337 1.00 98.06 88 TRP A C 1
ATOM 681 O O . TRP A 1 88 ? 7.648 5.180 -5.736 1.00 98.06 88 TRP A O 1
ATOM 691 N N . SER A 1 89 ? 6.573 3.862 -4.285 1.00 96.88 89 SER A N 1
ATOM 692 C CA . SER A 1 89 ? 7.784 3.464 -3.571 1.00 96.88 89 SER A CA 1
ATOM 693 C C . SER A 1 89 ? 8.376 2.200 -4.185 1.00 96.88 89 SER A C 1
ATOM 695 O O . SER A 1 89 ? 7.727 1.154 -4.224 1.00 96.88 89 SER A O 1
ATOM 697 N N . GLN A 1 90 ? 9.627 2.267 -4.638 1.00 97.06 90 GLN A N 1
ATOM 698 C CA . GLN A 1 90 ? 10.361 1.072 -5.050 1.00 97.06 90 GLN A CA 1
ATOM 699 C C . GLN A 1 90 ? 10.718 0.233 -3.816 1.00 97.06 90 GLN A C 1
ATOM 701 O O . GLN A 1 90 ? 11.323 0.734 -2.867 1.00 97.06 90 GLN A O 1
ATOM 706 N N . LEU A 1 91 ? 10.392 -1.059 -3.827 1.00 95.38 91 LEU A N 1
ATOM 707 C CA . LEU A 1 91 ? 10.824 -1.980 -2.784 1.00 95.38 91 LEU A CA 1
ATOM 708 C C . LEU A 1 91 ? 12.272 -2.404 -3.052 1.00 95.38 91 LEU A C 1
ATOM 710 O O . LEU A 1 91 ? 12.544 -3.138 -4.003 1.00 95.38 91 LEU A O 1
ATOM 714 N N . ILE A 1 92 ? 13.196 -1.945 -2.204 1.00 93.50 92 ILE A N 1
ATOM 715 C CA . ILE A 1 92 ? 14.624 -2.279 -2.277 1.00 93.50 92 ILE A CA 1
ATOM 716 C C . ILE A 1 92 ? 14.924 -3.384 -1.255 1.00 93.50 92 ILE A C 1
ATOM 718 O O . ILE A 1 92 ? 14.946 -3.099 -0.052 1.00 93.50 92 ILE A O 1
ATOM 722 N N . PRO A 1 93 ? 15.178 -4.631 -1.692 1.00 85.69 93 PRO A N 1
ATOM 723 C CA . PRO A 1 93 ? 15.553 -5.709 -0.789 1.00 85.69 93 PRO A CA 1
ATOM 724 C C . PRO A 1 93 ? 16.834 -5.350 -0.029 1.00 85.69 93 PRO A C 1
ATOM 726 O O . PRO A 1 93 ? 17.833 -4.977 -0.640 1.00 85.69 93 PRO A O 1
ATOM 729 N N . GLN A 1 94 ? 16.801 -5.468 1.296 1.00 82.25 94 GLN A N 1
ATOM 730 C CA . GLN A 1 94 ? 17.997 -5.404 2.134 1.00 82.25 94 GLN A CA 1
ATOM 731 C C . GLN A 1 94 ? 18.437 -6.853 2.376 1.00 82.25 94 GLN A C 1
ATOM 733 O O . GLN A 1 94 ? 17.685 -7.619 2.982 1.00 82.25 94 GLN A O 1
ATOM 738 N N . TRP A 1 95 ? 19.580 -7.249 1.815 1.00 66.25 95 TRP A N 1
ATOM 739 C CA . TRP A 1 95 ? 20.168 -8.580 2.005 1.00 66.25 95 TRP A CA 1
ATOM 740 C C . TRP A 1 95 ? 21.097 -8.611 3.214 1.00 66.25 95 TRP A C 1
ATOM 742 O O . TRP A 1 95 ? 21.808 -7.602 3.428 1.00 66.25 95 TRP A O 1
#